Protein AF-A0A656GHH5-F1 (afdb_monomer_lite)

Radius of gyration: 20.59 Å; chains: 1; bounding box: 38×17×68 Å

Secondary structure (DSSP, 8-state):
-HHHHHHHHHHHHTTHHHH-HHHHHHHHHHHHHHHHHHHTT-HHHHHHHHHHHHHHHHHHHHHHHHHHHHHHHHHHHHHHHHHHHHHHHHT-

Structure (mmCIF, N/CA/C/O backbone):
data_AF-A0A656GHH5-F1
#
_entry.id   AF-A0A656GHH5-F1
#
loop_
_atom_site.group_PDB
_atom_site.id
_atom_site.type_symbol
_atom_site.label_atom_id
_atom_site.label_alt_id
_atom_site.label_comp_id
_atom_site.label_asym_id
_atom_site.label_entity_id
_atom_site.label_seq_id
_atom_site.pdbx_PDB_ins_code
_atom_site.Cartn_x
_atom_site.Cartn_y
_atom_site.Cartn_z
_atom_site.occupancy
_atom_site.B_iso_or_equiv
_atom_site.auth_seq_id
_atom_site.auth_comp_id
_atom_site.auth_asym_id
_atom_site.auth_atom_id
_atom_site.pdbx_PDB_model_num
ATOM 1 N N . TYR A 1 1 ? 8.837 5.142 -12.761 1.00 66.69 1 TYR A N 1
ATOM 2 C CA . TYR A 1 1 ? 7.474 5.044 -12.200 1.00 66.69 1 TYR A CA 1
ATOM 3 C C . TYR A 1 1 ? 7.401 5.560 -10.759 1.00 66.69 1 TYR A C 1
ATOM 5 O O . TYR A 1 1 ? 7.141 4.798 -9.838 1.00 66.69 1 TYR A O 1
ATOM 13 N N . ALA A 1 2 ? 7.619 6.864 -10.532 1.00 79.62 2 ALA A N 1
ATOM 14 C CA . ALA A 1 2 ? 7.665 7.422 -9.169 1.00 79.62 2 ALA A CA 1
ATOM 15 C C . ALA A 1 2 ? 6.316 7.338 -8.421 1.00 79.62 2 ALA A C 1
ATOM 17 O O . ALA A 1 2 ? 6.295 7.150 -7.207 1.00 79.62 2 ALA A O 1
ATOM 18 N N . VAL A 1 3 ? 5.197 7.429 -9.149 1.00 84.81 3 VAL A N 1
ATOM 19 C CA . VAL A 1 3 ? 3.843 7.389 -8.571 1.00 84.81 3 VAL A CA 1
ATOM 20 C C . VAL A 1 3 ? 3.521 6.006 -7.998 1.00 84.81 3 VAL A C 1
ATOM 22 O O . VAL A 1 3 ? 3.114 5.917 -6.842 1.00 84.81 3 VAL A O 1
ATOM 25 N N . SER A 1 4 ? 3.790 4.927 -8.740 1.00 88.06 4 SER A N 1
ATOM 26 C CA . SER A 1 4 ? 3.550 3.550 -8.286 1.00 88.06 4 SER A CA 1
ATOM 27 C C . SER A 1 4 ? 4.365 3.198 -7.040 1.00 88.06 4 SER A C 1
ATOM 29 O O . SER A 1 4 ? 3.818 2.669 -6.075 1.00 88.06 4 SER A O 1
ATOM 31 N N . GLN A 1 5 ? 5.652 3.567 -7.009 1.00 91.31 5 GLN A N 1
ATOM 32 C CA . GLN A 1 5 ? 6.494 3.373 -5.825 1.00 91.31 5 GLN A CA 1
ATOM 33 C C . GLN A 1 5 ? 5.965 4.156 -4.618 1.00 91.31 5 GLN A C 1
ATOM 35 O O . GLN A 1 5 ? 5.915 3.629 -3.506 1.00 91.31 5 GLN A O 1
ATOM 40 N N . SER A 1 6 ? 5.544 5.408 -4.828 1.00 94.94 6 SER A N 1
ATOM 41 C CA . SER A 1 6 ? 4.940 6.213 -3.767 1.00 94.94 6 SER A CA 1
ATOM 42 C C . SER A 1 6 ? 3.657 5.573 -3.241 1.00 94.94 6 SER A C 1
ATOM 44 O O . SER A 1 6 ? 3.467 5.544 -2.030 1.00 94.94 6 SER A O 1
ATOM 46 N N . ALA A 1 7 ? 2.798 5.040 -4.113 1.00 94.88 7 ALA A N 1
ATOM 47 C CA . ALA A 1 7 ? 1.561 4.377 -3.707 1.00 94.88 7 ALA A CA 1
ATOM 48 C C . ALA A 1 7 ? 1.839 3.129 -2.857 1.00 94.88 7 ALA A C 1
ATOM 50 O O . ALA A 1 7 ? 1.235 2.970 -1.797 1.00 94.88 7 ALA A O 1
ATOM 51 N N . VAL A 1 8 ? 2.804 2.292 -3.258 1.00 95.50 8 VAL A N 1
ATOM 52 C CA . VAL A 1 8 ? 3.235 1.125 -2.467 1.00 95.50 8 VAL A CA 1
ATOM 53 C C . VAL A 1 8 ? 3.752 1.553 -1.090 1.00 95.50 8 VAL A C 1
ATOM 55 O O . VAL A 1 8 ? 3.365 0.966 -0.081 1.00 95.50 8 VAL A O 1
ATOM 58 N N . ASN A 1 9 ? 4.560 2.613 -1.014 1.00 95.69 9 ASN A N 1
ATOM 59 C CA . ASN A 1 9 ? 5.085 3.121 0.259 1.00 95.69 9 ASN A CA 1
ATOM 60 C C . ASN A 1 9 ? 3.979 3.689 1.167 1.00 95.69 9 ASN A C 1
ATOM 62 O O . ASN A 1 9 ? 3.981 3.440 2.378 1.00 95.69 9 ASN A O 1
ATOM 66 N N . SER A 1 10 ? 3.015 4.415 0.594 1.00 95.81 10 SER A N 1
ATOM 67 C CA . SER A 1 10 ? 1.836 4.907 1.316 1.00 95.81 10 SER A CA 1
ATOM 68 C C . SER A 1 10 ? 1.012 3.752 1.874 1.00 95.81 10 SER A C 1
ATOM 70 O O . SER A 1 10 ? 0.628 3.776 3.042 1.00 95.81 10 SER A O 1
ATOM 72 N N . ALA A 1 11 ? 0.806 2.702 1.080 1.00 95.94 11 ALA A N 1
ATOM 73 C CA . ALA A 1 11 ? 0.071 1.521 1.501 1.00 95.94 11 ALA A CA 1
ATOM 74 C C . ALA A 1 11 ? 0.786 0.763 2.633 1.00 95.94 11 ALA A C 1
ATOM 76 O O . ALA A 1 11 ? 0.143 0.401 3.616 1.00 95.94 11 ALA 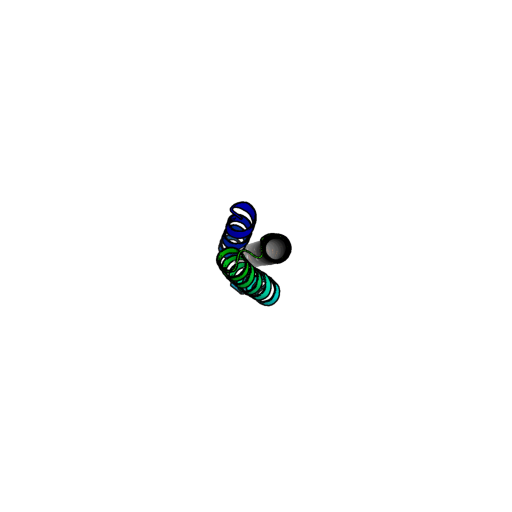A O 1
ATOM 77 N N . VAL A 1 12 ? 2.117 0.610 2.578 1.00 96.06 12 VAL A N 1
ATOM 78 C CA . VAL A 1 12 ? 2.910 0.069 3.703 1.00 96.06 12 VAL A CA 1
ATOM 79 C C . VAL A 1 12 ? 2.710 0.912 4.963 1.00 96.06 12 VAL A C 1
ATOM 81 O O . VAL A 1 12 ? 2.371 0.374 6.015 1.00 96.06 12 VAL A O 1
ATOM 84 N N . SER A 1 13 ? 2.848 2.234 4.851 1.00 96.00 13 SER A N 1
ATOM 85 C CA . SER A 1 13 ? 2.704 3.168 5.980 1.00 96.00 13 SER A CA 1
ATOM 86 C C . SER A 1 13 ? 1.293 3.138 6.579 1.00 96.00 13 SER A C 1
ATOM 88 O O . SER A 1 13 ? 1.101 3.251 7.791 1.00 96.00 13 SER A O 1
ATOM 90 N N . ALA A 1 14 ? 0.282 2.912 5.739 1.00 94.56 14 ALA A N 1
ATOM 91 C CA . ALA A 1 14 ? -1.098 2.736 6.161 1.00 94.56 14 ALA A CA 1
ATOM 92 C C . ALA A 1 14 ? -1.357 1.393 6.865 1.00 94.56 14 ALA A C 1
ATOM 94 O O . ALA A 1 14 ? -2.414 1.256 7.478 1.00 94.56 14 ALA A O 1
ATOM 95 N N . GLY A 1 15 ? -0.413 0.447 6.883 1.00 94.88 15 GLY A N 1
ATOM 96 C CA . GLY A 1 15 ? -0.593 -0.896 7.447 1.00 94.88 15 GLY A CA 1
ATOM 97 C C . GLY A 1 15 ? -1.134 -1.902 6.431 1.00 94.88 15 GLY A C 1
ATOM 98 O O . GLY A 1 15 ? -1.832 -2.846 6.797 1.00 94.88 15 GLY A O 1
ATOM 99 N N . GLY A 1 16 ? -0.870 -1.690 5.141 1.00 94.12 16 GLY A N 1
ATOM 100 C CA . GLY A 1 16 ? -1.271 -2.578 4.047 1.00 94.12 16 GLY A CA 1
ATOM 101 C C . GLY A 1 16 ? -0.870 -4.027 4.296 1.00 94.12 16 GLY A C 1
ATOM 102 O O . GLY A 1 16 ? -1.645 -4.939 4.049 1.00 94.12 16 GLY A O 1
ATOM 103 N N . THR A 1 17 ? 0.330 -4.249 4.828 1.00 93.44 17 THR A N 1
ATOM 104 C CA . THR A 1 17 ? 0.873 -5.593 5.067 1.00 93.44 17 THR A CA 1
ATOM 105 C C . THR A 1 17 ? 0.100 -6.376 6.126 1.00 93.44 17 THR A C 1
ATOM 107 O O . THR A 1 17 ? 0.073 -7.600 6.068 1.00 93.44 17 THR A O 1
ATOM 110 N N . GLU A 1 18 ? -0.544 -5.685 7.067 1.00 94.94 18 GLU A N 1
ATOM 111 C CA .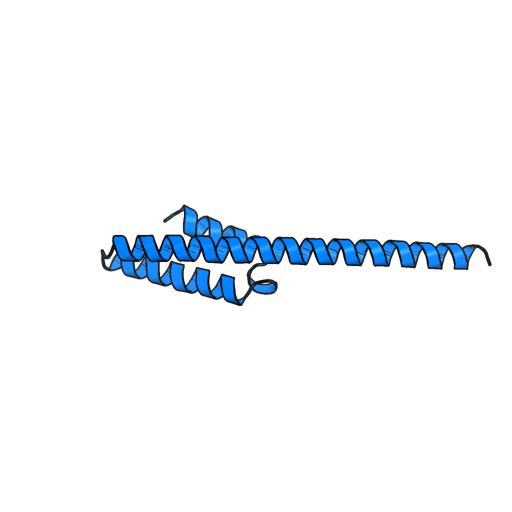 GLU A 1 18 ? -1.331 -6.284 8.148 1.00 94.94 18 GLU A CA 1
ATOM 112 C C . GLU A 1 18 ? -2.800 -6.456 7.744 1.00 94.94 18 GLU A C 1
ATOM 114 O O . GLU A 1 18 ? -3.380 -7.525 7.918 1.00 94.94 18 GLU A O 1
ATOM 119 N N . PHE A 1 19 ? -3.403 -5.415 7.166 1.00 94.19 19 PHE A N 1
ATOM 120 C CA . PHE A 1 19 ? -4.851 -5.367 6.923 1.00 94.19 19 PHE A CA 1
ATOM 121 C C . PHE A 1 19 ? -5.262 -5.710 5.481 1.00 94.19 19 PHE A C 1
ATOM 123 O O . PHE A 1 19 ? -6.449 -5.886 5.208 1.00 94.19 19 PHE A O 1
ATOM 130 N N . ALA A 1 20 ? -4.309 -5.788 4.551 1.00 96.25 20 ALA A N 1
ATOM 131 C CA . ALA A 1 20 ? -4.541 -6.026 3.125 1.00 96.25 20 ALA A CA 1
ATOM 132 C C . ALA A 1 20 ? -3.350 -6.751 2.465 1.00 96.25 20 ALA A C 1
ATOM 134 O O . ALA A 1 20 ? -2.823 -6.337 1.430 1.00 96.25 20 ALA A O 1
ATOM 135 N N . ALA A 1 21 ? -2.887 -7.832 3.105 1.00 95.75 21 ALA A N 1
ATOM 136 C CA . ALA A 1 21 ? -1.655 -8.530 2.735 1.00 95.75 21 ALA A CA 1
ATOM 137 C C . ALA A 1 21 ? -1.650 -9.051 1.286 1.00 95.75 21 ALA A C 1
ATOM 139 O O . ALA A 1 21 ? -0.607 -9.040 0.633 1.00 95.75 21 ALA A O 1
ATOM 140 N N . VAL A 1 22 ? -2.806 -9.487 0.773 1.00 96.69 22 VAL A N 1
ATOM 141 C CA . VAL A 1 22 ? -2.937 -10.018 -0.593 1.00 96.69 22 VAL A CA 1
ATOM 142 C C . VAL A 1 22 ? -2.708 -8.916 -1.624 1.00 96.69 22 VAL A C 1
ATOM 144 O O . VAL A 1 22 ? -1.877 -9.075 -2.518 1.00 96.69 22 VAL A O 1
AT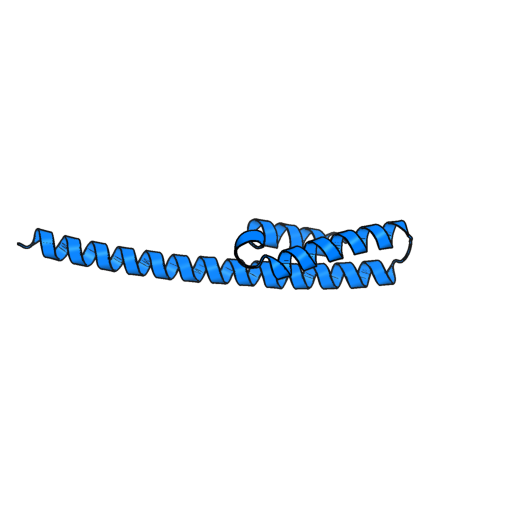OM 147 N N . GLU A 1 23 ? -3.393 -7.783 -1.480 1.00 96.56 23 GLU A N 1
ATOM 148 C CA . GLU A 1 23 ? -3.241 -6.642 -2.382 1.00 96.56 23 GLU A CA 1
ATOM 149 C C . GLU A 1 23 ? -1.843 -6.031 -2.277 1.00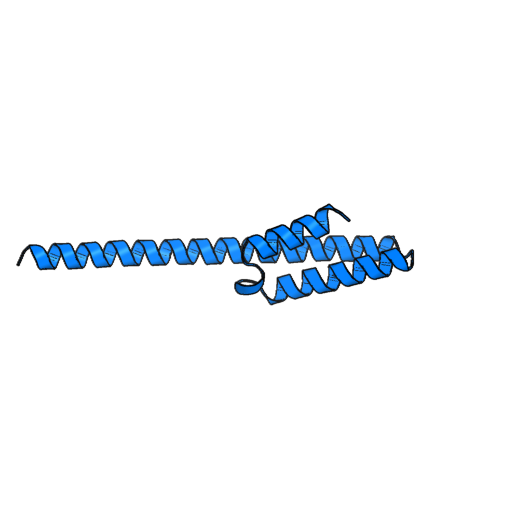 96.56 23 GLU A C 1
ATOM 151 O O . GLU A 1 23 ? -1.232 -5.734 -3.300 1.00 96.56 23 GLU A O 1
ATOM 156 N N . MET A 1 24 ? -1.283 -5.934 -1.066 1.00 97.50 24 MET A N 1
ATOM 157 C CA . MET A 1 24 ? 0.097 -5.475 -0.888 1.00 97.50 24 MET A CA 1
ATOM 158 C C . MET A 1 24 ? 1.112 -6.366 -1.579 1.00 97.50 24 MET A C 1
ATOM 160 O O . MET A 1 24 ? 2.010 -5.856 -2.249 1.00 97.50 24 MET A O 1
ATOM 164 N N . LYS A 1 25 ? 0.985 -7.686 -1.421 1.00 97.25 25 LYS A N 1
ATOM 165 C CA . LYS A 1 25 ? 1.878 -8.627 -2.086 1.00 97.25 25 LYS A CA 1
ATOM 166 C C . LYS A 1 25 ? 1.772 -8.480 -3.600 1.00 97.25 25 LYS A C 1
ATOM 168 O O . LYS A 1 25 ? 2.794 -8.400 -4.271 1.00 97.25 25 LYS A O 1
ATOM 173 N N . SER A 1 26 ? 0.551 -8.368 -4.122 1.00 97.94 26 SER A N 1
ATOM 174 C CA . SER A 1 26 ? 0.333 -8.154 -5.551 1.00 97.94 26 SER A CA 1
ATOM 175 C C . SER A 1 26 ? 0.975 -6.855 -6.045 1.00 97.94 26 SER A C 1
ATOM 177 O O . SER A 1 26 ? 1.672 -6.869 -7.055 1.00 97.94 26 SER A O 1
ATOM 179 N N . ALA A 1 27 ? 0.822 -5.757 -5.301 1.00 97.75 27 ALA A N 1
ATOM 180 C CA . ALA A 1 27 ? 1.428 -4.474 -5.636 1.00 97.75 27 ALA A CA 1
ATOM 181 C C . ALA A 1 27 ? 2.965 -4.540 -5.661 1.00 97.75 27 ALA A C 1
ATOM 183 O O . ALA A 1 27 ? 3.596 -4.033 -6.586 1.00 97.75 27 ALA A O 1
ATOM 184 N N . GLN A 1 28 ? 3.571 -5.186 -4.661 1.00 97.19 28 GLN A N 1
ATOM 185 C CA . GLN A 1 28 ? 5.024 -5.348 -4.555 1.00 97.19 28 GLN A CA 1
ATOM 186 C C . GLN A 1 28 ? 5.589 -6.241 -5.664 1.00 97.19 28 GLN A C 1
ATOM 188 O O . GLN A 1 28 ? 6.589 -5.880 -6.286 1.00 97.19 28 GLN A O 1
ATOM 193 N N . ASP A 1 29 ? 4.940 -7.377 -5.928 1.00 98.12 29 ASP A N 1
ATOM 194 C CA . ASP A 1 29 ? 5.357 -8.318 -6.967 1.00 98.12 29 ASP A CA 1
ATOM 195 C C . ASP A 1 29 ? 5.279 -7.641 -8.352 1.00 98.12 29 ASP A C 1
ATOM 197 O O . ASP A 1 29 ? 6.263 -7.632 -9.091 1.00 98.12 29 ASP A O 1
ATOM 201 N N . LYS A 1 30 ? 4.173 -6.946 -8.660 1.00 98.25 30 LYS A N 1
ATOM 202 C CA . LYS A 1 30 ? 4.010 -6.215 -9.930 1.00 98.25 30 LYS A CA 1
ATOM 203 C C . LYS A 1 30 ? 4.976 -5.045 -10.089 1.00 98.25 30 LYS A C 1
ATOM 205 O O . LYS A 1 30 ? 5.445 -4.796 -11.196 1.00 98.25 30 LYS A O 1
ATOM 210 N N . LEU A 1 31 ? 5.288 -4.321 -9.013 1.00 97.06 31 LEU A N 1
ATOM 211 C CA . LEU A 1 31 ? 6.277 -3.243 -9.065 1.00 97.06 31 LEU A CA 1
ATOM 212 C C . LEU A 1 31 ? 7.672 -3.793 -9.383 1.00 97.06 31 LEU A C 1
ATOM 214 O O . LEU A 1 31 ? 8.373 -3.244 -10.228 1.00 97.06 31 LEU A O 1
ATOM 218 N N . LYS A 1 32 ? 8.035 -4.930 -8.781 1.00 97.50 32 LYS A N 1
ATOM 219 C CA . LYS A 1 32 ? 9.286 -5.627 -9.087 1.00 97.50 32 LYS A CA 1
ATOM 220 C C . LYS A 1 32 ? 9.329 -6.108 -10.540 1.00 97.50 32 LYS A C 1
ATOM 222 O O . LYS A 1 32 ? 10.352 -5.960 -11.202 1.00 97.50 32 LYS A O 1
ATOM 227 N N . GLU A 1 33 ? 8.234 -6.670 -11.049 1.00 97.81 33 GLU A N 1
ATOM 228 C CA . GLU A 1 33 ? 8.127 -7.053 -12.462 1.00 97.81 33 GLU A CA 1
ATOM 229 C C . GLU A 1 33 ? 8.243 -5.834 -13.391 1.00 97.81 33 GLU A C 1
ATOM 231 O O . GLU A 1 33 ? 8.918 -5.910 -14.416 1.00 97.81 33 GLU A O 1
ATOM 236 N N . ALA A 1 34 ? 7.657 -4.691 -13.018 1.00 97.19 34 ALA A N 1
ATOM 237 C CA . ALA A 1 34 ? 7.789 -3.445 -13.769 1.00 97.19 34 ALA A CA 1
ATOM 238 C C . ALA A 1 34 ? 9.250 -2.972 -13.843 1.00 97.19 34 ALA A C 1
ATOM 240 O O . ALA A 1 34 ? 9.706 -2.553 -14.908 1.00 97.19 34 ALA A O 1
ATOM 241 N N . ASP A 1 35 ? 10.000 -3.074 -12.742 1.00 95.56 35 ASP A N 1
ATOM 242 C CA . ASP A 1 35 ? 11.421 -2.715 -12.696 1.00 95.56 35 ASP A CA 1
ATOM 243 C C . ASP A 1 35 ? 12.286 -3.637 -13.564 1.00 95.56 35 ASP A C 1
ATOM 245 O O . ASP A 1 35 ? 13.244 -3.177 -14.191 1.00 95.56 35 ASP A O 1
ATOM 249 N N . LEU A 1 36 ? 11.950 -4.928 -13.638 1.00 97.69 36 LEU A N 1
ATOM 250 C CA . LEU A 1 36 ? 12.605 -5.873 -14.547 1.00 97.69 36 LEU A CA 1
ATOM 251 C C . LEU A 1 36 ? 12.275 -5.548 -16.010 1.00 97.69 36 LEU A C 1
ATOM 253 O O . LEU A 1 36 ? 13.177 -5.438 -16.835 1.00 97.69 36 LEU A O 1
ATOM 257 N N . ALA A 1 37 ? 11.003 -5.298 -16.327 1.00 97.38 37 ALA A N 1
ATOM 258 C CA . ALA A 1 37 ? 10.580 -4.908 -17.670 1.00 97.38 37 ALA A CA 1
ATOM 259 C C . ALA A 1 37 ? 11.236 -3.589 -18.131 1.00 97.38 37 ALA A C 1
ATOM 261 O O . ALA A 1 37 ? 11.563 -3.448 -19.308 1.00 97.38 37 ALA A O 1
ATOM 262 N N . MET A 1 38 ? 11.499 -2.642 -17.221 1.00 95.44 38 MET A N 1
ATOM 263 C CA . MET A 1 38 ? 12.276 -1.433 -17.534 1.00 95.44 38 MET A CA 1
ATOM 264 C C . MET A 1 38 ? 13.718 -1.729 -17.920 1.00 95.44 38 MET A C 1
ATOM 266 O O . MET A 1 38 ? 14.223 -1.122 -18.864 1.00 95.44 38 MET A O 1
ATOM 270 N N . GLN A 1 39 ? 14.376 -2.624 -17.183 1.00 96.69 39 GLN A N 1
ATOM 271 C CA . GLN A 1 39 ? 15.754 -3.036 -17.462 1.00 96.69 39 GLN A CA 1
ATOM 272 C C . GLN A 1 39 ? 15.850 -3.770 -18.802 1.00 96.69 39 GLN A C 1
ATOM 274 O O . GLN A 1 39 ? 16.803 -3.566 -19.546 1.00 96.69 39 GLN A O 1
ATOM 279 N N . ASP A 1 40 ? 14.813 -4.532 -19.150 1.00 97.56 40 ASP A N 1
ATOM 280 C CA . ASP A 1 40 ? 14.677 -5.224 -20.433 1.00 97.56 40 ASP A CA 1
ATOM 281 C C . ASP A 1 40 ? 14.234 -4.304 -21.591 1.00 97.56 40 ASP A C 1
ATOM 283 O O . ASP A 1 40 ? 13.969 -4.785 -22.693 1.00 97.56 40 ASP A O 1
ATOM 287 N N . HIS A 1 41 ? 14.102 -2.990 -21.367 1.00 97.00 41 HIS A N 1
ATOM 288 C CA . HIS A 1 41 ? 13.588 -2.015 -22.342 1.00 97.00 41 HIS A CA 1
ATOM 289 C C . HIS A 1 41 ? 12.148 -2.287 -22.837 1.00 97.00 41 HIS A C 1
ATOM 291 O O . HIS A 1 41 ? 11.715 -1.755 -23.863 1.00 97.00 41 HIS A O 1
ATOM 297 N N . LYS A 1 42 ? 11.359 -3.069 -22.090 1.00 97.75 42 LYS A N 1
ATOM 298 C CA . LYS A 1 42 ? 9.942 -3.370 -22.359 1.00 97.75 42 LYS A CA 1
ATOM 299 C C . LYS A 1 42 ? 9.039 -2.301 -21.741 1.00 97.75 42 LYS A C 1
ATOM 301 O O . LYS A 1 42 ? 8.289 -2.549 -20.798 1.00 97.75 42 LYS A O 1
ATOM 306 N N . TYR A 1 43 ? 9.120 -1.081 -22.263 1.00 95.94 43 TYR A N 1
ATOM 307 C CA . TYR A 1 43 ? 8.513 0.097 -21.631 1.00 95.94 43 TYR A CA 1
ATOM 308 C C . TYR A 1 43 ? 6.987 0.026 -21.478 1.00 95.94 43 TYR A C 1
ATOM 310 O O . TYR A 1 43 ? 6.461 0.418 -20.437 1.00 95.94 43 TYR A O 1
ATOM 318 N N . ASP A 1 44 ? 6.269 -0.499 -22.472 1.00 97.06 44 ASP A N 1
ATOM 319 C CA . ASP A 1 44 ? 4.808 -0.622 -22.392 1.00 97.06 44 ASP A CA 1
ATOM 320 C C . ASP A 1 44 ? 4.364 -1.639 -21.340 1.00 97.06 44 ASP A C 1
ATOM 322 O O . ASP A 1 44 ? 3.425 -1.388 -20.581 1.00 97.06 44 ASP A O 1
ATOM 326 N N . GLU A 1 45 ? 5.070 -2.767 -21.252 1.00 96.81 45 GLU A N 1
ATOM 327 C CA . GLU A 1 45 ? 4.824 -3.775 -20.226 1.00 96.81 45 GLU A CA 1
ATOM 328 C C . GLU A 1 45 ? 5.126 -3.219 -18.835 1.00 96.81 45 GLU A C 1
ATOM 330 O O . GLU A 1 45 ? 4.292 -3.332 -17.934 1.00 96.81 45 GLU A O 1
ATOM 335 N N . ALA A 1 46 ? 6.264 -2.542 -18.683 1.00 97.44 46 ALA A N 1
ATOM 336 C CA . ALA A 1 46 ? 6.652 -1.912 -17.433 1.00 97.44 46 ALA A CA 1
ATOM 337 C C . ALA A 1 46 ? 5.621 -0.875 -16.963 1.00 97.44 46 ALA A C 1
ATOM 339 O O . ALA A 1 46 ? 5.258 -0.851 -15.788 1.00 97.44 46 ALA A O 1
ATOM 340 N N . ARG A 1 47 ? 5.088 -0.059 -17.881 1.00 96.56 47 ARG A N 1
ATOM 341 C CA . ARG A 1 47 ? 4.044 0.924 -17.571 1.00 96.56 47 ARG A CA 1
ATOM 342 C C . ARG A 1 47 ? 2.767 0.247 -17.099 1.00 96.56 47 ARG A C 1
ATOM 344 O O . ARG A 1 47 ? 2.242 0.604 -16.049 1.00 96.56 47 ARG A O 1
ATOM 351 N N . ARG A 1 48 ? 2.309 -0.770 -17.829 1.00 97.88 48 ARG A N 1
ATOM 352 C CA . ARG A 1 48 ? 1.107 -1.532 -17.478 1.00 97.88 48 ARG A CA 1
ATOM 353 C C . ARG A 1 48 ? 1.241 -2.205 -16.108 1.00 97.88 48 ARG A C 1
ATOM 355 O O . ARG A 1 48 ? 0.277 -2.247 -15.345 1.00 97.88 48 ARG A O 1
ATOM 362 N N . LEU A 1 49 ? 2.408 -2.769 -15.797 1.00 98.19 49 LEU A N 1
ATOM 363 C CA . LEU A 1 49 ? 2.685 -3.399 -14.503 1.00 98.19 49 LEU A CA 1
ATOM 364 C C . LEU A 1 49 ? 2.726 -2.366 -13.371 1.00 98.19 49 LEU A C 1
ATOM 366 O O . LEU A 1 49 ? 2.105 -2.578 -12.332 1.00 98.19 49 LEU A O 1
ATOM 370 N N . ALA A 1 50 ? 3.377 -1.225 -13.595 1.00 97.56 50 ALA A N 1
ATOM 371 C CA . ALA A 1 50 ? 3.455 -0.138 -12.627 1.00 97.56 50 ALA A CA 1
ATOM 372 C C . ALA A 1 50 ? 2.077 0.475 -12.311 1.00 97.56 50 ALA A C 1
ATOM 374 O O . ALA A 1 50 ? 1.789 0.773 -11.152 1.00 97.56 50 ALA A O 1
ATOM 375 N N . GLU A 1 51 ? 1.207 0.638 -13.309 1.00 97.50 51 GLU A N 1
ATOM 376 C CA . GLU A 1 51 ? -0.171 1.110 -13.112 1.00 97.50 51 GLU A CA 1
ATOM 377 C C . GLU A 1 51 ? -0.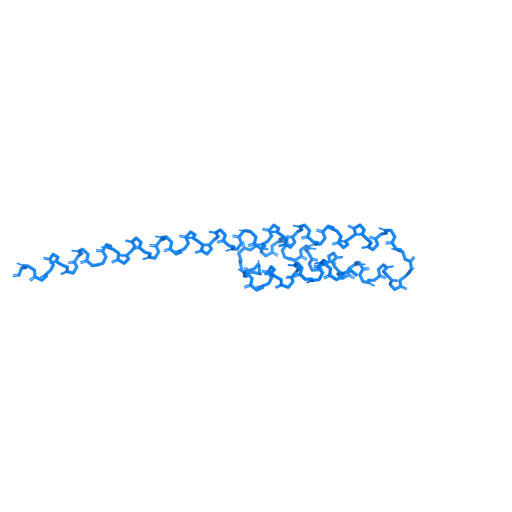996 0.110 -12.292 1.00 97.50 51 GLU A C 1
ATOM 379 O O . GLU A 1 51 ? -1.690 0.497 -11.354 1.00 97.50 51 GLU A O 1
ATOM 384 N N . GLN A 1 52 ? -0.890 -1.189 -12.586 1.00 97.94 52 GLN A N 1
ATOM 385 C CA . GLN A 1 52 ? -1.558 -2.218 -11.781 1.00 97.94 52 GLN A CA 1
ATOM 386 C C . GLN A 1 52 ? -1.044 -2.233 -10.338 1.00 97.94 52 GLN A C 1
ATOM 388 O O . GLN A 1 52 ? -1.847 -2.273 -9.409 1.00 97.94 52 GLN A O 1
ATOM 393 N N . ALA A 1 53 ? 0.277 -2.146 -10.147 1.00 98.19 53 ALA A N 1
ATOM 394 C CA . ALA A 1 53 ? 0.886 -2.070 -8.824 1.00 98.19 53 ALA A CA 1
ATOM 395 C C . ALA A 1 53 ? 0.378 -0.858 -8.028 1.00 98.19 53 ALA A C 1
ATOM 397 O O . ALA A 1 53 ? 0.099 -0.967 -6.835 1.00 98.19 53 ALA A O 1
ATOM 398 N N . GLU A 1 54 ? 0.220 0.292 -8.688 1.00 97.38 54 GLU A N 1
ATOM 399 C CA . GLU A 1 54 ? -0.346 1.489 -8.072 1.00 97.38 54 GLU A CA 1
ATOM 400 C C . GLU A 1 54 ? -1.780 1.251 -7.580 1.00 97.38 54 GLU A C 1
ATOM 402 O O . GLU A 1 54 ? -2.110 1.604 -6.446 1.00 97.38 54 GLU A O 1
ATOM 407 N N . TRP A 1 55 ? -2.635 0.644 -8.405 1.00 97.94 55 TRP A N 1
ATOM 408 C CA . TRP A 1 55 ? -4.025 0.385 -8.031 1.00 97.94 55 TRP A CA 1
ATOM 409 C C . TRP A 1 55 ? -4.153 -0.640 -6.908 1.00 97.94 55 TRP A C 1
ATOM 411 O O . TRP A 1 55 ? -4.910 -0.399 -5.966 1.00 97.94 55 TRP A O 1
ATOM 421 N N . ASP A 1 56 ? -3.377 -1.722 -6.945 1.00 97.81 56 ASP A N 1
ATOM 422 C CA . ASP A 1 56 ? -3.346 -2.705 -5.859 1.00 97.81 56 ASP A CA 1
ATOM 423 C C . ASP A 1 56 ? -2.896 -2.060 -4.540 1.00 97.81 56 ASP A C 1
ATOM 425 O O . ASP A 1 56 ? -3.519 -2.265 -3.496 1.00 97.81 56 ASP A O 1
ATOM 429 N N . ALA A 1 57 ? -1.872 -1.200 -4.588 1.00 98.12 57 ALA A N 1
ATOM 430 C CA . ALA A 1 57 ? -1.412 -0.456 -3.421 1.00 98.12 57 ALA A CA 1
ATOM 431 C C . ALA A 1 57 ? -2.493 0.487 -2.875 1.00 98.12 57 ALA A C 1
ATOM 433 O O . ALA A 1 57 ? -2.724 0.532 -1.668 1.00 98.12 57 ALA A O 1
ATOM 434 N N . ARG A 1 58 ? -3.213 1.205 -3.745 1.00 97.31 58 ARG A N 1
ATOM 435 C CA . ARG A 1 58 ? -4.332 2.072 -3.334 1.00 97.31 58 ARG A CA 1
ATOM 436 C C . ARG A 1 58 ? -5.456 1.273 -2.677 1.00 97.31 58 ARG A C 1
ATOM 438 O O . ARG A 1 58 ? -6.017 1.726 -1.680 1.00 97.31 58 ARG A O 1
ATOM 445 N N . VAL A 1 59 ? -5.788 0.088 -3.195 1.00 97.88 59 VAL A N 1
ATOM 446 C CA . VAL A 1 59 ? -6.779 -0.796 -2.558 1.00 97.88 59 VAL A CA 1
ATOM 447 C C . VAL A 1 59 ? -6.296 -1.219 -1.173 1.00 97.88 59 VAL A C 1
ATOM 449 O O . VAL A 1 59 ? -7.059 -1.121 -0.209 1.00 97.88 59 VAL A O 1
ATOM 452 N N . ALA A 1 60 ? -5.032 -1.630 -1.057 1.00 98.06 60 ALA A N 1
ATOM 453 C CA . ALA A 1 60 ? -4.448 -2.020 0.218 1.00 98.06 60 ALA A CA 1
ATOM 454 C C . ALA A 1 60 ? -4.477 -0.879 1.244 1.00 98.06 60 ALA A C 1
ATOM 456 O O . ALA A 1 60 ? -4.951 -1.064 2.363 1.00 98.06 60 ALA A O 1
ATOM 457 N N . GLU A 1 61 ? -4.061 0.322 0.843 1.00 97.56 61 GLU A N 1
ATOM 458 C CA . GLU A 1 61 ? -4.088 1.522 1.679 1.00 97.56 61 GLU A CA 1
ATOM 459 C C . GLU A 1 61 ? -5.496 1.794 2.232 1.00 97.56 61 GLU A C 1
ATOM 461 O O . GLU A 1 61 ? -5.675 1.995 3.437 1.00 97.56 61 GLU A O 1
ATOM 466 N N . ARG A 1 62 ? -6.516 1.764 1.364 1.00 97.62 62 ARG A N 1
ATOM 467 C CA . ARG A 1 62 ? -7.909 2.021 1.755 1.00 97.62 62 ARG A CA 1
ATOM 468 C C . ARG A 1 62 ? -8.454 0.957 2.695 1.00 97.62 62 ARG A C 1
ATOM 470 O O . ARG A 1 62 ? -9.124 1.305 3.667 1.00 97.62 62 ARG A O 1
ATOM 477 N N . LYS A 1 63 ? -8.149 -0.318 2.446 1.00 97.56 63 LYS A N 1
ATOM 478 C CA . LYS A 1 63 ? -8.526 -1.415 3.346 1.00 97.56 63 LYS A CA 1
ATOM 479 C C . LYS A 1 63 ? -7.907 -1.235 4.730 1.00 97.56 63 LYS A C 1
ATOM 481 O O . LYS A 1 63 ? -8.617 -1.352 5.727 1.00 97.56 63 LYS A O 1
ATOM 486 N N . SER A 1 64 ? -6.632 -0.863 4.806 1.00 97.56 64 SER A N 1
ATOM 487 C CA . SER A 1 64 ? -5.970 -0.615 6.088 1.00 97.56 64 SER A CA 1
ATOM 488 C C . SER A 1 64 ? -6.521 0.598 6.826 1.00 97.56 64 SER A C 1
ATOM 490 O O . SER A 1 64 ? -6.738 0.531 8.035 1.00 97.56 64 SER A O 1
ATOM 492 N N . GLN A 1 65 ? -6.801 1.695 6.118 1.00 97.00 65 GLN A N 1
ATOM 493 C CA . GLN A 1 65 ? -7.459 2.867 6.705 1.00 97.00 65 GLN A CA 1
ATOM 494 C C . GLN A 1 65 ? -8.838 2.502 7.272 1.00 97.00 65 GLN A C 1
ATOM 496 O O . GLN A 1 65 ? -9.155 2.878 8.401 1.00 97.00 65 GLN A O 1
ATOM 501 N N . ALA A 1 66 ? -9.631 1.724 6.530 1.00 97.44 66 ALA A N 1
ATOM 502 C CA . ALA A 1 66 ? -10.944 1.269 6.975 1.00 97.44 66 ALA A CA 1
ATOM 503 C C . ALA A 1 66 ? -10.856 0.358 8.211 1.00 97.44 66 ALA A C 1
ATOM 505 O O . ALA A 1 66 ? -11.598 0.561 9.170 1.00 97.44 66 ALA A O 1
ATOM 506 N N . ALA A 1 67 ? -9.923 -0.598 8.227 1.00 96.44 67 ALA A N 1
ATOM 507 C CA . ALA A 1 67 ? -9.713 -1.485 9.371 1.00 96.44 67 ALA A CA 1
ATOM 508 C C . ALA A 1 67 ? -9.300 -0.710 10.634 1.00 96.44 67 ALA A C 1
ATOM 510 O O . ALA A 1 67 ? -9.852 -0.933 11.712 1.00 96.44 67 ALA A O 1
ATOM 511 N N . LYS A 1 68 ? -8.390 0.262 10.497 1.00 95.81 68 LYS A N 1
ATOM 512 C CA . LYS A 1 68 ? -7.979 1.145 11.599 1.00 95.81 68 LYS A CA 1
ATOM 513 C C . LYS A 1 68 ? -9.136 1.992 12.122 1.00 95.81 68 LYS A C 1
ATOM 515 O O . LYS A 1 68 ? -9.308 2.101 13.333 1.00 95.81 68 LYS A O 1
ATOM 520 N N . ALA A 1 69 ? -9.950 2.554 11.229 1.00 96.94 69 ALA A N 1
ATOM 521 C CA . ALA A 1 69 ? -11.129 3.322 11.618 1.00 96.94 69 ALA A CA 1
ATOM 522 C C . ALA A 1 69 ? -12.159 2.450 12.356 1.00 96.94 69 ALA A C 1
ATOM 524 O O . ALA A 1 69 ? -12.681 2.860 13.390 1.00 96.94 69 ALA A O 1
ATOM 525 N N . ALA A 1 70 ? -12.409 1.230 11.871 1.00 96.75 70 ALA A N 1
ATOM 526 C CA . ALA A 1 70 ? -13.305 0.283 12.531 1.00 96.75 70 ALA A CA 1
ATOM 527 C C . ALA A 1 70 ? -12.815 -0.073 13.944 1.00 96.75 70 ALA A C 1
ATOM 529 O O . ALA A 1 70 ? -13.605 -0.041 14.889 1.00 96.75 70 ALA A O 1
ATOM 530 N N . LYS A 1 71 ? -11.509 -0.326 14.101 1.00 96.38 71 LYS A N 1
ATOM 531 C CA . LYS A 1 71 ? -10.892 -0.579 15.407 1.00 96.38 71 LYS A CA 1
ATOM 532 C C . LYS A 1 71 ? -11.027 0.621 16.347 1.00 96.38 71 LYS A C 1
ATOM 534 O O . LYS A 1 71 ? -11.489 0.454 17.466 1.00 96.38 71 LYS A O 1
ATOM 539 N N . ALA A 1 72 ? -10.738 1.835 15.880 1.00 96.75 72 ALA A N 1
ATOM 540 C CA . ALA A 1 72 ? -10.882 3.043 16.696 1.00 96.75 72 ALA A CA 1
ATOM 541 C C . ALA A 1 72 ? -12.326 3.256 17.192 1.00 96.75 72 ALA A C 1
ATOM 543 O O . ALA A 1 72 ? -12.542 3.662 18.333 1.00 96.75 72 ALA A O 1
ATOM 544 N N . VAL A 1 73 ? -13.327 2.947 16.360 1.00 97.75 73 VAL A N 1
ATOM 545 C CA . VAL A 1 73 ? -14.740 2.991 16.769 1.00 97.75 73 VAL A CA 1
ATOM 546 C C . VAL A 1 73 ? -15.050 1.929 17.825 1.00 97.75 73 VAL A C 1
ATOM 548 O O . VAL A 1 73 ? -15.790 2.214 18.768 1.00 97.75 73 VAL A O 1
ATOM 551 N N . GLN A 1 74 ? -14.512 0.717 17.683 1.00 97.31 74 GLN A N 1
ATOM 552 C CA . GLN A 1 74 ? -14.672 -0.343 18.679 1.00 97.31 74 GLN A CA 1
ATOM 553 C C . GLN A 1 74 ? -14.045 0.055 20.021 1.00 97.31 74 GLN A C 1
ATOM 555 O O . GLN A 1 74 ? -14.728 -0.013 21.042 1.00 97.31 74 GLN A O 1
ATOM 560 N N . ASP A 1 75 ? -12.800 0.530 20.004 1.00 97.19 75 ASP A N 1
ATOM 561 C CA . ASP A 1 75 ? -12.060 0.936 21.201 1.00 97.19 75 ASP A CA 1
ATOM 562 C C . ASP A 1 75 ? -12.787 2.082 21.929 1.00 97.19 75 ASP A C 1
ATOM 564 O O . ASP A 1 75 ? -12.976 2.040 23.145 1.00 97.19 75 ASP A O 1
ATOM 568 N N . ALA A 1 76 ? -13.308 3.067 21.188 1.00 97.06 76 ALA A N 1
ATOM 569 C CA . ALA A 1 76 ? -14.099 4.156 21.763 1.00 97.06 76 ALA A CA 1
ATOM 570 C C . ALA A 1 76 ? -15.405 3.664 22.415 1.00 97.06 76 ALA A C 1
ATOM 572 O O . ALA A 1 76 ? -15.781 4.133 23.490 1.00 97.06 76 ALA A O 1
ATOM 573 N N . ARG A 1 77 ? -16.106 2.709 21.788 1.00 96.88 77 ARG A N 1
ATOM 574 C CA . ARG A 1 77 ? -17.325 2.111 22.363 1.00 96.88 77 ARG A CA 1
ATOM 575 C C . ARG A 1 77 ? -17.023 1.334 23.638 1.00 96.88 77 ARG A C 1
ATOM 577 O O . ARG A 1 77 ? -17.799 1.421 24.586 1.00 96.88 77 ARG A O 1
ATOM 584 N N . GLN A 1 78 ? -15.916 0.594 23.655 1.00 96.88 78 GLN A N 1
ATOM 585 C CA . GLN A 1 78 ? -15.472 -0.132 24.837 1.00 96.88 78 GLN A CA 1
ATOM 586 C C . GLN A 1 78 ? -15.147 0.836 25.981 1.00 96.88 78 GLN A C 1
ATOM 588 O O . GLN A 1 78 ? -15.719 0.687 27.057 1.00 96.88 78 GLN A O 1
ATOM 593 N N . GLY A 1 79 ? -14.364 1.888 25.725 1.00 96.19 79 GLY A N 1
ATOM 594 C CA . GLY A 1 79 ? -14.040 2.893 26.742 1.00 96.19 79 GLY A CA 1
ATOM 595 C C . GLY A 1 79 ? -15.276 3.592 27.323 1.00 96.19 79 GLY A C 1
ATOM 596 O O . GLY A 1 79 ? -15.371 3.789 28.530 1.00 96.19 79 GLY A O 1
ATOM 597 N N . VAL A 1 80 ? -16.286 3.907 26.500 1.00 96.12 80 VAL A N 1
ATOM 598 C CA . VAL A 1 80 ? -17.560 4.470 26.998 1.00 96.12 80 VAL A CA 1
ATOM 599 C C . VAL A 1 80 ? -18.304 3.493 27.914 1.00 96.12 80 VAL A C 1
ATOM 601 O O . VAL A 1 80 ? -18.932 3.919 28.885 1.00 96.12 80 VAL A O 1
ATOM 604 N N . ASN A 1 81 ? -18.269 2.193 27.615 1.00 94.44 81 ASN A N 1
ATOM 605 C CA . ASN A 1 81 ? -18.912 1.185 28.454 1.00 94.44 81 ASN A CA 1
ATOM 606 C C . ASN A 1 81 ? -18.164 0.993 29.779 1.00 94.44 81 ASN A C 1
ATOM 608 O O . ASN A 1 81 ? -18.812 0.980 30.821 1.00 94.44 81 ASN A O 1
ATOM 612 N N . GLU A 1 82 ? -16.832 0.934 29.747 1.00 95.50 82 GLU A N 1
ATOM 613 C CA . GLU A 1 82 ? -15.987 0.842 30.945 1.00 95.50 82 GLU A CA 1
ATOM 614 C C . GLU A 1 82 ? -16.230 2.035 31.882 1.00 95.50 82 GLU A C 1
ATOM 616 O O . GLU A 1 82 ? -16.550 1.842 33.054 1.00 95.50 82 GLU A O 1
ATOM 621 N N . LEU A 1 83 ? -16.238 3.262 31.346 1.00 94.50 83 LEU A N 1
ATOM 622 C CA . LEU A 1 83 ? -16.562 4.468 32.118 1.00 94.50 83 LEU A CA 1
ATOM 623 C C . LEU A 1 83 ? -17.973 4.420 32.728 1.00 94.50 83 LEU A C 1
ATOM 625 O O . LEU A 1 83 ? -18.183 4.870 33.856 1.00 94.50 83 LEU A O 1
ATOM 629 N N . ARG A 1 84 ? -18.960 3.872 32.004 1.00 92.62 84 ARG A N 1
ATOM 630 C CA . ARG A 1 84 ? -20.327 3.709 32.526 1.00 92.62 84 ARG A CA 1
ATOM 631 C C . ARG A 1 84 ? -20.362 2.724 33.695 1.00 92.62 84 ARG A C 1
ATOM 633 O O . ARG A 1 84 ? -21.036 2.988 34.687 1.00 92.62 84 ARG A O 1
ATOM 640 N N . GLU A 1 85 ? -19.664 1.598 33.582 1.00 93.12 85 GLU A N 1
ATOM 641 C CA . GLU A 1 85 ? -19.590 0.591 34.643 1.00 93.12 85 GLU A CA 1
ATOM 642 C C . GLU A 1 85 ? -18.855 1.101 35.884 1.00 93.12 85 GLU A C 1
ATOM 644 O O . GLU A 1 85 ? -19.275 0.815 37.005 1.00 93.12 85 GLU A O 1
ATOM 649 N N . GLU A 1 86 ? -17.772 1.857 35.700 1.00 92.06 86 GLU A N 1
ATOM 650 C CA . GLU A 1 86 ? -17.048 2.503 36.795 1.00 92.06 86 GLU A CA 1
ATOM 651 C C . GLU A 1 86 ? -17.920 3.540 37.506 1.00 92.06 86 GLU A C 1
ATOM 653 O O . GLU A 1 86 ? -18.005 3.529 38.734 1.00 92.06 86 GLU A O 1
ATOM 658 N N . GLY A 1 87 ? -18.641 4.373 36.749 1.00 90.88 87 GLY A N 1
ATOM 659 C CA . GLY A 1 87 ? -19.587 5.338 37.310 1.00 90.88 87 GLY A CA 1
ATOM 660 C C . GLY A 1 87 ? -20.686 4.677 38.148 1.00 90.88 87 GLY A C 1
ATOM 661 O O . GLY A 1 87 ? -21.011 5.162 39.226 1.00 90.88 87 GLY A O 1
ATOM 662 N N . LEU A 1 88 ? -21.222 3.533 37.706 1.00 89.88 88 LEU A N 1
ATOM 663 C CA . LEU A 1 88 ? -22.222 2.770 38.468 1.00 89.88 88 LEU A CA 1
ATOM 664 C C . LEU A 1 88 ? -21.643 2.099 39.723 1.00 89.88 88 LEU A C 1
ATOM 666 O O . LEU A 1 88 ? -22.363 1.920 40.704 1.00 89.88 88 LEU A O 1
ATOM 670 N N . ARG A 1 89 ? -20.358 1.726 39.707 1.00 86.75 89 ARG A N 1
ATOM 671 C CA . ARG A 1 89 ? -19.660 1.163 40.871 1.00 86.75 89 ARG A CA 1
ATOM 672 C C . ARG A 1 89 ? -19.347 2.213 41.936 1.00 86.75 89 ARG A C 1
ATOM 674 O O . ARG A 1 89 ? -19.403 1.879 43.107 1.00 86.75 89 ARG A O 1
ATOM 681 N N . GLN A 1 90 ? -19.045 3.455 41.553 1.00 75.75 90 GLN A N 1
ATOM 682 C CA . GLN A 1 90 ? -18.741 4.538 42.505 1.00 75.75 90 GLN A CA 1
ATOM 683 C C . GLN A 1 90 ? -19.971 5.100 43.241 1.00 75.75 90 GLN A C 1
ATOM 685 O O . GLN A 1 90 ? -19.812 5.829 44.216 1.00 75.75 90 GLN A O 1
ATOM 690 N N . VAL A 1 91 ? -21.185 4.805 42.769 1.00 72.81 91 VAL A N 1
ATOM 691 C CA . VAL A 1 91 ? -22.446 5.287 43.369 1.00 72.81 91 VAL A CA 1
ATOM 692 C C . VAL A 1 91 ? -22.989 4.332 44.450 1.00 72.81 91 VAL A C 1
ATOM 694 O O . VAL A 1 91 ? -23.916 4.700 45.170 1.00 72.81 91 VAL A O 1
ATOM 697 N N . GLN A 1 92 ? -22.418 3.131 44.585 1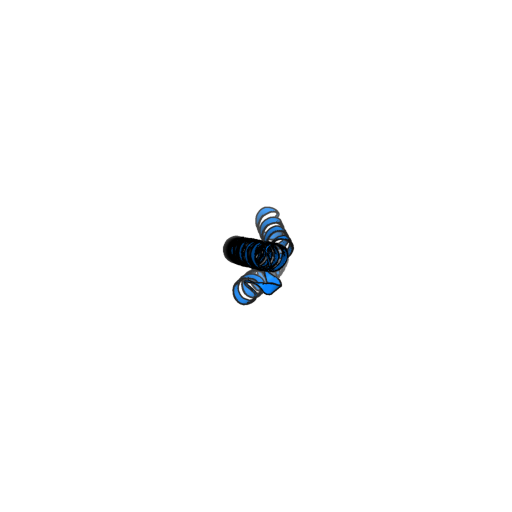.00 56.81 92 GLN A N 1
ATOM 698 C CA . GLN A 1 92 ? -22.757 2.142 45.622 1.00 56.81 92 GLN A CA 1
ATOM 699 C C . GLN A 1 92 ? -21.754 2.178 46.773 1.00 56.81 92 GLN A C 1
ATOM 701 O O . GLN A 1 92 ? -22.203 1.979 47.924 1.00 56.81 92 GLN A O 1
#

Foldseek 3Di:
DVLLVVLLVLLVVLVLCPQPVPLSVQLVVLQVVLVVCVVVVVNVSSVVSSVSSNVSSNVSSVRSNVVVVVVVVVVVVVVVVVVVVVVVVVVD

pLDDT: mean 94.62, std 6.57, range [56.81, 98.25]

InterPro domains:
  IPR025511 Domain of unknown function DUF4398 [PF14346] (2-76)

Organism: NCBI:txid629261

Sequence (92 aa):
YAVSQSAVNSAVSAGGTEFAAVEMKSAQDKLKEADLAMQDHKYDEARRLAEQAEWDARVAERKSQAAKAAKAVQDARQGVNELREEGLRQVQ